Protein AF-A0A8K0PA08-F1 (afdb_monomer)

Radius of gyration: 15.7 Å; Cα contacts (8 Å, |Δi|>4): 151; chains: 1; bounding box: 36×31×46 Å

pLDDT: mean 89.48, std 8.29, range [59.56, 97.88]

Sequence (141 aa):
MMGLIYRGAEMFGLPMDQIRRYHVCELYSCGYDREAEELMSAVVDKENLSSQLLVIVFQRLKYYLDQSGQGDHRSEVMATFSPAALARFSSQSTYLVSKDMTMKCTEQLLGIILAHLDEESKLYSEALGILDAVRVLASHE

Nearest PDB structures (foldseek):
  5jhh-assembly1_A  TM=3.740E-01  e=2.413E+00  Homo sapiens
  3kz1-assembly2_B  TM=3.369E-01  e=3.253E+00  Homo sapiens
  8vc1-assembly1_A  TM=2.721E-01  e=4.384E+00  Bombyx mori

Foldseek 3Di:
DVVVVLVVCVVVVHDNLVVLLVVLLLCLLAQVNVVSVVSVVVHDCLLVSLVSLVLSLLLLVLLCCPPVPVVVCNVVLCVLADPVLNVSSVVHDNDGPDSPHALVSSLVSLVVSLVSDDCPDPSNVNSVRNNVSSVVRNVVD

Solvent-accessible surface area (backbone atoms only — not comparable to full-atom values): 7835 Å² total; per-residue (Å²): 115,68,77,53,55,55,50,50,35,56,76,70,68,47,67,61,53,61,54,45,42,52,51,35,48,50,26,47,37,51,59,40,49,70,66,18,57,69,51,48,79,76,39,76,64,48,60,65,39,34,56,55,46,49,52,50,45,43,20,53,52,46,36,45,46,74,68,67,76,45,55,84,53,40,67,62,38,60,69,57,40,40,75,66,46,47,54,51,49,71,70,49,60,70,84,53,80,40,84,88,66,55,46,55,60,46,41,52,52,50,52,53,38,51,75,60,41,56,80,88,36,71,65,30,54,47,56,56,36,44,44,68,36,37,49,56,54,33,74,76,108

Structure (mmCIF, N/CA/C/O backbone):
data_AF-A0A8K0PA08-F1
#
_entry.id   AF-A0A8K0PA08-F1
#
loop_
_atom_site.group_PDB
_atom_site.id
_atom_site.type_symbol
_atom_site.label_atom_id
_atom_site.label_alt_id
_atom_site.label_comp_id
_atom_site.label_asym_id
_atom_site.label_entity_id
_atom_site.label_seq_id
_atom_site.pdbx_PDB_ins_code
_atom_site.Cartn_x
_atom_site.Cartn_y
_atom_site.Cartn_z
_atom_site.occupancy
_atom_site.B_iso_or_equiv
_atom_site.auth_seq_id
_atom_site.auth_comp_id
_atom_site.auth_asym_id
_atom_site.auth_atom_id
_atom_site.pdbx_PDB_model_num
ATOM 1 N N . MET A 1 1 ? -1.423 8.714 -25.087 1.00 59.56 1 MET A N 1
ATOM 2 C CA . MET A 1 1 ? -0.292 9.349 -24.372 1.00 59.56 1 MET A CA 1
ATOM 3 C C . MET A 1 1 ? 0.629 8.310 -23.717 1.00 59.56 1 MET A C 1
ATOM 5 O O . MET A 1 1 ? 1.818 8.342 -23.994 1.00 59.56 1 MET A O 1
ATOM 9 N N . MET A 1 2 ? 0.112 7.321 -22.973 1.00 66.75 2 MET A N 1
ATOM 10 C CA . MET A 1 2 ? 0.938 6.300 -22.286 1.00 66.75 2 MET A CA 1
ATOM 11 C C . MET A 1 2 ? 1.826 5.433 -23.192 1.00 66.75 2 MET A C 1
ATOM 13 O O . MET A 1 2 ? 2.979 5.169 -22.861 1.00 66.75 2 MET A O 1
ATOM 17 N N . GLY A 1 3 ? 1.359 5.080 -24.393 1.00 75.69 3 GLY A N 1
ATOM 18 C CA . GLY A 1 3 ? 2.182 4.350 -25.367 1.00 75.69 3 GLY A CA 1
ATOM 19 C C . GLY A 1 3 ? 3.411 5.113 -25.887 1.00 75.69 3 GLY A C 1
ATOM 20 O O . GLY A 1 3 ? 4.251 4.501 -26.540 1.00 75.69 3 GLY A O 1
ATOM 21 N N . LEU A 1 4 ? 3.521 6.426 -25.634 1.00 81.31 4 LEU A N 1
ATOM 22 C CA . LEU A 1 4 ? 4.714 7.222 -25.952 1.00 81.31 4 LEU A CA 1
ATOM 23 C C . LEU A 1 4 ? 5.715 7.235 -24.793 1.00 81.31 4 LEU A C 1
ATOM 25 O O . LEU A 1 4 ? 6.910 7.178 -25.047 1.00 81.31 4 LEU A O 1
ATOM 29 N N . ILE A 1 5 ? 5.241 7.244 -23.541 1.00 83.19 5 ILE A N 1
ATOM 30 C CA . ILE A 1 5 ? 6.105 7.180 -22.350 1.00 83.19 5 ILE A CA 1
ATOM 31 C C . ILE A 1 5 ? 6.828 5.835 -22.305 1.00 83.19 5 ILE A C 1
ATOM 33 O O . ILE A 1 5 ? 8.045 5.805 -22.160 1.00 83.19 5 ILE A O 1
ATOM 37 N N . TYR A 1 6 ? 6.107 4.730 -22.514 1.00 86.19 6 TYR A N 1
ATOM 38 C CA . TYR A 1 6 ? 6.730 3.405 -22.531 1.00 86.19 6 TYR A CA 1
ATOM 39 C C . TYR A 1 6 ? 7.694 3.213 -23.700 1.00 86.19 6 TYR A C 1
ATOM 41 O O . TYR A 1 6 ? 8.775 2.673 -23.500 1.00 86.19 6 TYR A O 1
ATOM 49 N N . ARG A 1 7 ? 7.350 3.711 -24.894 1.00 85.75 7 ARG A N 1
ATOM 50 C CA . ARG A 1 7 ? 8.270 3.679 -26.039 1.00 85.75 7 ARG A CA 1
ATOM 51 C C . ARG A 1 7 ? 9.509 4.536 -25.808 1.00 85.75 7 ARG A C 1
ATOM 53 O O . ARG A 1 7 ? 10.606 4.092 -26.108 1.00 85.75 7 ARG A O 1
ATOM 60 N N . GLY A 1 8 ? 9.351 5.737 -25.254 1.00 86.88 8 GLY A N 1
ATOM 61 C CA . GLY A 1 8 ? 10.483 6.590 -24.897 1.00 86.88 8 GLY A CA 1
ATOM 62 C C . GLY A 1 8 ? 11.386 5.919 -23.864 1.00 86.88 8 GLY A C 1
ATOM 63 O O . GLY A 1 8 ? 12.591 5.841 -24.061 1.00 86.88 8 GLY A O 1
ATOM 64 N N . ALA A 1 9 ? 10.806 5.367 -22.801 1.00 88.75 9 ALA A N 1
ATOM 65 C CA . ALA A 1 9 ? 11.546 4.642 -21.778 1.00 88.75 9 ALA A CA 1
ATOM 66 C C . ALA A 1 9 ? 12.348 3.463 -22.339 1.00 88.75 9 ALA A C 1
ATOM 68 O O . ALA A 1 9 ? 13.522 3.312 -22.010 1.00 88.75 9 ALA A O 1
ATOM 69 N N . GLU A 1 10 ? 11.737 2.678 -23.223 1.00 89.12 10 GLU A N 1
ATOM 70 C CA . GLU A 1 10 ? 12.402 1.579 -23.916 1.00 89.12 10 GLU A CA 1
ATOM 71 C C . GLU A 1 10 ? 13.542 2.083 -24.813 1.00 89.12 10 GLU A C 1
ATOM 73 O O . GLU A 1 10 ? 14.653 1.563 -24.740 1.00 89.12 10 GLU A O 1
ATOM 78 N N . MET A 1 11 ? 13.314 3.153 -25.585 1.00 91.81 11 MET A N 1
ATOM 79 C CA . MET A 1 11 ? 14.345 3.778 -26.425 1.00 91.81 11 MET A CA 1
ATOM 80 C C . MET A 1 11 ? 15.557 4.264 -25.622 1.00 91.81 11 MET A C 1
ATOM 82 O O . MET A 1 11 ? 16.683 4.182 -26.108 1.00 91.81 11 MET A O 1
ATOM 86 N N . PHE A 1 12 ? 15.338 4.768 -24.407 1.00 90.44 12 PHE A N 1
ATOM 87 C CA . PHE A 1 12 ? 16.404 5.227 -23.513 1.00 90.44 12 PHE A CA 1
ATOM 88 C C . PHE A 1 12 ? 16.956 4.121 -22.598 1.00 90.44 12 PHE A C 1
ATOM 90 O O . PHE A 1 12 ? 17.796 4.409 -21.747 1.00 90.44 12 PHE A O 1
ATOM 97 N N . GLY A 1 13 ? 16.513 2.868 -22.755 1.00 90.19 13 GLY A N 1
ATOM 98 C CA . GLY A 1 13 ? 16.991 1.738 -21.954 1.00 90.19 13 GLY A CA 1
ATOM 99 C C . GLY A 1 13 ? 16.640 1.840 -20.467 1.00 90.19 13 GLY A C 1
ATOM 100 O O . GLY A 1 13 ? 17.377 1.333 -19.622 1.00 90.19 13 GLY A O 1
ATOM 101 N N . LEU A 1 14 ? 15.544 2.521 -20.128 1.00 92.62 14 LEU A N 1
ATOM 102 C CA . LEU A 1 14 ? 15.101 2.668 -18.745 1.00 92.62 14 LEU A CA 1
ATOM 103 C C . LEU A 1 14 ? 14.512 1.351 -18.205 1.00 92.62 14 LEU A C 1
ATOM 105 O O . LEU A 1 14 ? 13.939 0.563 -18.963 1.00 92.62 14 LEU A O 1
ATOM 109 N N . PRO A 1 15 ? 14.596 1.106 -16.884 1.00 93.25 15 PRO A N 1
ATOM 110 C CA . PRO A 1 15 ? 14.054 -0.100 -16.264 1.00 93.25 15 PRO A CA 1
ATOM 111 C C . PRO A 1 15 ? 12.520 -0.124 -16.347 1.00 93.25 15 PRO A C 1
ATOM 113 O O . PRO A 1 15 ? 11.814 0.450 -15.517 1.00 93.25 15 PRO A O 1
ATOM 116 N N . MET A 1 16 ? 11.993 -0.821 -17.355 1.00 93.81 16 MET A N 1
ATOM 117 C CA . MET A 1 16 ? 10.561 -0.826 -17.675 1.00 93.81 16 MET A CA 1
ATOM 118 C C . MET A 1 16 ? 9.677 -1.289 -16.520 1.00 93.81 16 MET A C 1
ATOM 120 O O . MET A 1 16 ? 8.594 -0.739 -16.327 1.00 93.81 16 MET A O 1
ATOM 124 N N . ASP A 1 17 ? 10.131 -2.267 -15.736 1.00 95.25 17 ASP A N 1
ATOM 125 C CA . ASP A 1 17 ? 9.355 -2.752 -14.597 1.00 95.25 17 ASP A CA 1
ATOM 126 C C . ASP A 1 17 ? 9.172 -1.668 -13.528 1.00 95.25 17 ASP A C 1
ATOM 128 O O . ASP A 1 17 ? 8.060 -1.434 -13.063 1.00 95.25 17 ASP A O 1
ATOM 132 N N . GLN A 1 18 ? 10.233 -0.915 -13.228 1.00 94.88 18 GLN A N 1
ATOM 133 C CA . GLN A 1 18 ? 10.175 0.210 -12.295 1.00 94.88 18 GLN A CA 1
ATOM 134 C C . GLN A 1 18 ? 9.187 1.284 -12.769 1.00 94.88 18 GLN A C 1
ATOM 136 O O . GLN A 1 18 ? 8.402 1.794 -11.974 1.00 94.88 18 GLN A O 1
ATOM 141 N N . ILE A 1 19 ? 9.173 1.590 -14.069 1.00 94.69 19 ILE A N 1
ATOM 142 C CA . ILE A 1 19 ? 8.242 2.574 -14.642 1.00 94.69 19 ILE A CA 1
ATOM 143 C C . ILE A 1 19 ? 6.797 2.090 -14.527 1.00 94.69 19 ILE A C 1
ATOM 145 O O . ILE A 1 19 ? 5.908 2.878 -14.212 1.00 94.69 19 ILE A O 1
ATOM 149 N N . ARG A 1 20 ? 6.542 0.796 -14.755 1.00 95.75 20 ARG A N 1
ATOM 150 C CA . ARG A 1 20 ? 5.205 0.221 -14.562 1.00 95.75 20 ARG A CA 1
ATOM 151 C C . ARG A 1 20 ? 4.770 0.305 -13.104 1.00 95.75 20 ARG A C 1
ATOM 153 O O . ARG A 1 20 ? 3.643 0.721 -12.862 1.00 95.75 20 ARG A O 1
ATOM 160 N N . ARG A 1 21 ? 5.658 0.006 -12.149 1.00 97.12 21 ARG A N 1
ATOM 161 C CA . ARG A 1 21 ? 5.356 0.162 -10.716 1.00 97.12 21 ARG A CA 1
ATOM 162 C C . ARG A 1 21 ? 4.991 1.598 -10.358 1.00 97.12 21 ARG A C 1
ATOM 164 O O . ARG A 1 21 ? 3.965 1.811 -9.721 1.00 97.12 21 ARG A O 1
ATOM 171 N N . T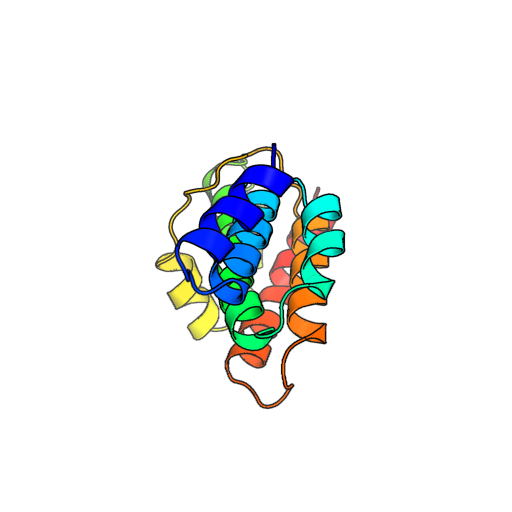YR A 1 22 ? 5.764 2.576 -10.832 1.00 95.31 22 TYR A N 1
ATOM 172 C CA . TYR A 1 22 ? 5.451 3.989 -10.608 1.00 95.31 22 TYR A CA 1
ATOM 173 C C . TYR A 1 22 ? 4.126 4.406 -11.232 1.00 95.31 22 TYR A C 1
ATOM 175 O O . TYR A 1 22 ? 3.365 5.120 -10.593 1.00 95.31 22 TYR A O 1
ATOM 183 N N . HIS A 1 23 ? 3.809 3.921 -12.431 1.00 95.44 23 HIS A N 1
ATOM 184 C CA . HIS A 1 23 ? 2.522 4.212 -13.054 1.00 95.44 23 HIS A CA 1
ATOM 185 C C . HIS A 1 23 ? 1.351 3.643 -12.239 1.00 95.44 23 HIS A C 1
ATOM 187 O O . HIS A 1 23 ? 0.394 4.362 -11.972 1.00 95.44 23 HIS A O 1
ATOM 193 N N . VAL A 1 24 ? 1.444 2.387 -11.789 1.00 97.38 24 VAL A N 1
ATOM 194 C CA . VAL A 1 24 ? 0.416 1.773 -10.932 1.00 97.38 24 VAL A CA 1
ATOM 195 C C . VAL A 1 24 ? 0.253 2.565 -9.628 1.00 97.38 24 VAL A C 1
ATOM 197 O O . VAL A 1 24 ? -0.866 2.904 -9.254 1.00 97.38 24 VAL A O 1
ATOM 200 N N . CYS A 1 25 ? 1.358 2.917 -8.963 1.00 96.69 25 CYS A N 1
ATOM 201 C CA . CYS A 1 25 ? 1.326 3.715 -7.736 1.00 96.69 25 CYS A CA 1
ATOM 202 C C . CYS A 1 25 ? 0.685 5.090 -7.951 1.00 96.69 25 CYS A C 1
ATOM 204 O O . CYS A 1 25 ? -0.106 5.536 -7.125 1.00 96.69 25 CYS A O 1
ATOM 206 N N . GLU A 1 26 ? 0.988 5.754 -9.065 1.00 95.44 26 GLU A N 1
ATOM 207 C CA . GLU A 1 26 ? 0.424 7.068 -9.367 1.00 95.44 26 GLU A CA 1
ATOM 208 C C . GLU A 1 26 ? -1.088 6.998 -9.597 1.00 95.44 26 GLU A C 1
ATOM 210 O O . GLU A 1 26 ? -1.826 7.848 -9.099 1.00 95.44 26 GLU A O 1
ATOM 215 N N . LEU A 1 27 ? -1.568 5.955 -10.283 1.00 95.94 27 LEU A N 1
ATOM 216 C CA . LEU A 1 27 ? -3.000 5.735 -10.484 1.00 95.94 27 LEU A CA 1
ATOM 217 C C . LEU A 1 27 ? -3.726 5.526 -9.154 1.00 95.94 27 LEU A C 1
ATOM 219 O O . LEU A 1 27 ? -4.720 6.208 -8.907 1.00 95.94 27 LEU A O 1
ATOM 223 N N . TYR A 1 28 ? -3.186 4.694 -8.257 1.00 96.44 28 TYR A N 1
ATOM 224 C CA . TYR A 1 28 ? -3.730 4.573 -6.903 1.00 96.44 28 TYR A CA 1
ATOM 225 C C . TYR A 1 28 ? -3.653 5.903 -6.135 1.00 96.44 28 TYR A C 1
ATOM 227 O O . TYR A 1 28 ? -4.628 6.315 -5.518 1.00 96.44 28 TYR A O 1
ATOM 235 N N . SER A 1 29 ? -2.553 6.653 -6.191 1.00 94.88 29 SER A N 1
ATOM 236 C CA . SER A 1 29 ? -2.472 7.965 -5.520 1.00 94.88 29 SER A CA 1
ATOM 237 C C . SER A 1 29 ? -3.521 8.972 -6.033 1.00 94.88 29 SER A C 1
ATOM 239 O O . SER A 1 29 ? -3.982 9.843 -5.289 1.00 94.88 29 SER A O 1
ATOM 241 N N . CYS A 1 30 ? -3.939 8.832 -7.294 1.00 93.81 30 CYS A N 1
ATOM 242 C CA . CYS A 1 30 ? -4.989 9.627 -7.931 1.00 93.81 30 CYS A CA 1
ATOM 243 C C . CYS A 1 30 ? -6.419 9.077 -7.733 1.00 93.81 30 CYS A C 1
ATOM 245 O O . CYS A 1 30 ? -7.371 9.756 -8.112 1.00 93.81 30 CYS A O 1
ATOM 247 N N . GLY A 1 31 ? -6.591 7.880 -7.164 1.00 93.69 31 GLY A N 1
ATOM 248 C CA . GLY A 1 31 ? -7.896 7.220 -7.009 1.00 93.69 31 GLY A CA 1
ATOM 249 C C . GLY A 1 31 ? -8.415 6.484 -8.254 1.00 93.69 31 GLY A C 1
ATOM 250 O O . GLY A 1 31 ? -9.588 6.117 -8.294 1.00 93.69 31 GLY A O 1
ATOM 251 N N . TYR A 1 32 ? -7.569 6.256 -9.264 1.00 95.50 32 TYR A N 1
ATOM 252 C CA . TYR A 1 32 ? -7.874 5.442 -10.451 1.00 95.50 32 TYR A CA 1
ATOM 253 C C . TYR A 1 32 ? -7.563 3.959 -10.191 1.00 95.50 32 TYR A C 1
ATOM 255 O O . TYR A 1 32 ? -6.750 3.338 -10.879 1.00 95.50 32 TYR A O 1
ATOM 263 N N . ASP A 1 33 ? -8.153 3.407 -9.130 1.00 95.56 33 ASP A N 1
ATOM 264 C CA . ASP A 1 33 ? -7.804 2.085 -8.592 1.00 95.56 33 ASP A CA 1
ATOM 265 C C . ASP A 1 33 ? -8.054 0.972 -9.617 1.00 95.56 33 ASP A C 1
ATOM 267 O O . ASP A 1 33 ? -7.210 0.101 -9.806 1.00 95.56 33 ASP A O 1
ATOM 271 N N . ARG A 1 34 ? -9.164 1.049 -10.356 1.00 94.00 34 ARG A N 1
ATOM 272 C CA . ARG A 1 34 ? -9.511 0.057 -11.379 1.00 94.00 34 ARG A CA 1
ATOM 273 C C . ARG A 1 34 ? -8.485 0.022 -12.513 1.00 94.00 34 ARG A C 1
ATOM 275 O O . ARG A 1 34 ? -8.053 -1.049 -12.931 1.00 94.00 34 ARG A O 1
ATOM 282 N N . GLU A 1 35 ? -8.086 1.183 -13.018 1.00 94.62 35 GLU A N 1
ATOM 283 C CA . GLU A 1 35 ? -7.067 1.297 -14.059 1.00 94.62 35 GLU A CA 1
ATOM 284 C C . GLU A 1 35 ? -5.700 0.818 -13.553 1.00 94.62 35 GLU A C 1
ATOM 286 O O . GLU A 1 35 ? -4.933 0.206 -14.302 1.00 94.62 35 GLU A O 1
ATOM 291 N N . ALA A 1 36 ? -5.396 1.074 -12.276 1.00 96.12 36 ALA A N 1
ATOM 292 C CA . ALA A 1 36 ? -4.184 0.585 -11.638 1.00 96.12 36 ALA A CA 1
ATOM 293 C C . ALA A 1 36 ? -4.162 -0.951 -11.601 1.00 96.12 36 ALA A C 1
ATOM 295 O O . ALA A 1 36 ? -3.168 -1.548 -12.021 1.00 96.12 36 ALA A O 1
ATOM 296 N N . GLU A 1 37 ? -5.263 -1.583 -11.178 1.00 94.25 37 GLU A N 1
ATOM 297 C CA . GLU A 1 37 ? -5.433 -3.042 -11.126 1.00 94.25 37 GLU A CA 1
ATOM 298 C C . GLU A 1 37 ? -5.226 -3.707 -12.489 1.00 94.25 37 GLU A C 1
ATOM 300 O O . GLU A 1 37 ? -4.482 -4.685 -12.598 1.00 94.25 37 GLU A O 1
ATOM 305 N N . GLU A 1 38 ? -5.816 -3.148 -13.549 1.00 93.31 38 GLU A N 1
ATOM 306 C CA . GLU A 1 38 ? -5.651 -3.656 -14.916 1.00 93.31 38 GLU A CA 1
ATOM 307 C C . GLU A 1 38 ? -4.165 -3.681 -15.332 1.00 93.31 38 GLU A C 1
ATOM 309 O O . GLU A 1 38 ? -3.688 -4.640 -15.955 1.00 93.31 38 GLU A O 1
ATOM 314 N N . LEU A 1 39 ? -3.398 -2.666 -14.920 1.00 92.50 39 LEU A N 1
ATOM 315 C CA . LEU A 1 39 ? -1.970 -2.539 -15.219 1.00 92.50 39 LEU A CA 1
ATOM 316 C C . LEU A 1 39 ? -1.063 -3.370 -14.312 1.00 92.50 39 LEU A C 1
ATOM 318 O O . LEU A 1 39 ? 0.081 -3.643 -14.694 1.00 92.50 39 LEU A O 1
ATOM 322 N N . MET A 1 40 ? -1.542 -3.812 -13.146 1.00 93.44 40 MET A N 1
ATOM 323 C CA . MET A 1 40 ? -0.728 -4.600 -12.221 1.00 93.44 40 MET A CA 1
ATOM 324 C C . MET A 1 40 ? -0.190 -5.860 -12.886 1.00 93.44 40 MET A C 1
ATOM 326 O O . MET A 1 40 ? 0.951 -6.236 -12.625 1.00 93.44 40 MET A O 1
ATOM 330 N N . SER A 1 41 ? -0.967 -6.509 -13.757 1.00 91.62 41 SER A N 1
ATOM 331 C CA . SER A 1 41 ? -0.565 -7.737 -14.460 1.00 91.62 41 SER A CA 1
ATOM 332 C C . SER A 1 41 ? 0.723 -7.584 -15.288 1.00 91.62 41 SER A C 1
ATOM 334 O O . SER A 1 41 ? 1.449 -8.559 -15.462 1.00 91.62 41 SER A O 1
ATOM 336 N N . ALA A 1 42 ? 1.058 -6.365 -15.727 1.00 93.06 42 ALA A N 1
ATOM 337 C CA . ALA A 1 42 ? 2.275 -6.067 -16.483 1.00 93.06 42 ALA A CA 1
ATOM 338 C C . ALA A 1 42 ? 3.524 -5.831 -15.605 1.00 93.06 42 ALA A C 1
ATOM 340 O O . ALA A 1 42 ? 4.626 -5.673 -16.144 1.00 93.06 42 ALA A O 1
ATOM 341 N N . VAL A 1 43 ? 3.364 -5.769 -14.279 1.00 96.69 43 VAL A N 1
ATOM 342 C CA . VAL A 1 43 ? 4.463 -5.643 -13.311 1.00 96.69 43 VAL A CA 1
ATOM 343 C C . VAL A 1 43 ? 4.992 -7.024 -12.938 1.00 96.69 43 VAL A C 1
ATOM 345 O O . VAL A 1 43 ? 4.227 -7.899 -12.535 1.00 96.69 43 VAL A O 1
ATOM 348 N N . VAL A 1 44 ? 6.310 -7.184 -13.024 1.00 96.38 44 VAL A N 1
ATOM 349 C CA . VAL A 1 44 ? 7.057 -8.392 -12.666 1.00 96.38 44 VAL A CA 1
ATOM 350 C C . VAL A 1 44 ? 7.372 -8.411 -11.171 1.00 96.38 44 VAL A C 1
ATOM 352 O O . VAL A 1 44 ? 7.073 -9.396 -10.502 1.00 96.38 44 VAL A O 1
ATOM 355 N N . ASP A 1 45 ? 7.934 -7.330 -10.624 1.00 96.44 45 ASP A N 1
ATOM 356 C CA . ASP A 1 45 ? 8.324 -7.258 -9.210 1.00 96.44 45 ASP A CA 1
ATOM 357 C C . ASP A 1 45 ? 7.125 -6.902 -8.311 1.00 96.44 45 ASP A C 1
ATOM 359 O O . ASP A 1 45 ? 6.881 -5.741 -7.955 1.00 96.44 45 ASP A O 1
ATOM 363 N N . LYS A 1 46 ? 6.331 -7.928 -7.985 1.00 95.25 46 LYS A N 1
ATOM 364 C CA . LYS A 1 46 ? 5.115 -7.812 -7.165 1.00 95.25 46 LYS A CA 1
ATOM 365 C C . LYS A 1 46 ? 5.398 -7.455 -5.716 1.00 95.25 46 LYS A C 1
ATOM 367 O O . LYS A 1 46 ? 4.597 -6.749 -5.108 1.00 95.25 46 LYS A O 1
ATOM 372 N N . GLU A 1 47 ? 6.520 -7.908 -5.173 1.00 94.75 47 GLU A N 1
ATOM 373 C CA . GLU A 1 47 ? 6.898 -7.628 -3.791 1.00 94.75 47 GLU A CA 1
ATOM 374 C C . GLU A 1 47 ? 7.242 -6.144 -3.623 1.00 94.75 47 GLU A C 1
ATOM 376 O O . GLU A 1 47 ? 6.699 -5.463 -2.748 1.00 94.75 47 GLU A O 1
ATOM 381 N N . ASN A 1 48 ? 8.063 -5.591 -4.525 1.00 96.44 48 ASN A N 1
ATOM 382 C CA . ASN A 1 48 ? 8.392 -4.169 -4.498 1.00 96.44 48 ASN A CA 1
ATOM 383 C C . ASN A 1 48 ? 7.160 -3.299 -4.765 1.00 96.44 48 ASN A C 1
ATOM 385 O O . ASN A 1 48 ? 6.978 -2.283 -4.094 1.00 96.44 48 ASN A O 1
ATOM 389 N N . LEU A 1 49 ? 6.291 -3.712 -5.697 1.00 97.88 49 LEU A N 1
ATOM 390 C CA . LEU A 1 49 ? 5.023 -3.024 -5.936 1.00 97.88 49 LEU A CA 1
ATOM 391 C C . LEU A 1 49 ? 4.161 -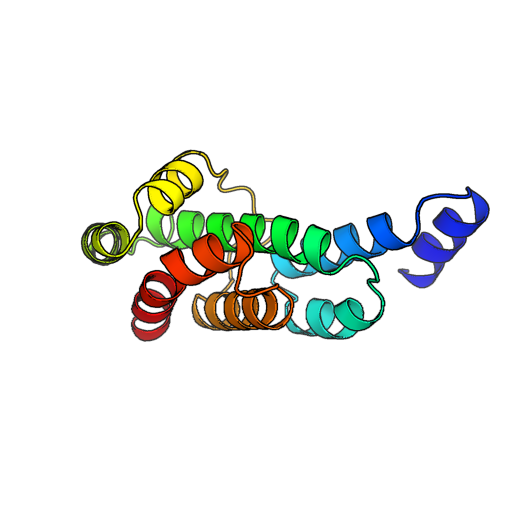3.011 -4.672 1.00 97.88 49 LEU A C 1
ATOM 393 O O . LEU A 1 49 ? 3.715 -1.949 -4.257 1.00 97.88 49 LEU A O 1
ATOM 397 N N . SER A 1 50 ? 3.979 -4.159 -4.025 1.00 97.69 50 SER A N 1
ATOM 398 C CA . SER A 1 50 ? 3.181 -4.289 -2.802 1.00 97.69 50 SER A CA 1
ATOM 399 C C . SER A 1 50 ? 3.702 -3.393 -1.677 1.00 97.69 50 SER A C 1
ATOM 401 O O . SER A 1 50 ? 2.919 -2.739 -0.992 1.00 97.69 50 SER A O 1
ATOM 403 N N . SER A 1 51 ? 5.027 -3.278 -1.536 1.00 96.12 51 SER A N 1
ATOM 404 C CA . SER A 1 51 ? 5.652 -2.368 -0.568 1.00 96.12 51 SER A CA 1
ATOM 405 C C . SER A 1 51 ? 5.315 -0.901 -0.849 1.00 96.12 51 SER A C 1
ATOM 407 O O . SER A 1 51 ? 4.963 -0.156 0.068 1.00 96.12 51 SER A O 1
ATOM 409 N N . GLN A 1 52 ? 5.371 -0.489 -2.120 1.00 97.06 52 GLN A N 1
ATOM 410 C CA . GLN A 1 52 ? 5.019 0.868 -2.550 1.00 97.06 52 GLN A CA 1
ATOM 411 C C . GLN A 1 52 ? 3.519 1.150 -2.387 1.00 97.06 52 GLN A C 1
ATOM 413 O O . GLN A 1 52 ? 3.143 2.207 -1.886 1.00 97.06 52 GLN A O 1
ATOM 418 N N . LEU A 1 53 ? 2.656 0.196 -2.737 1.00 97.56 53 LEU A N 1
ATOM 419 C CA . LEU A 1 53 ? 1.210 0.326 -2.560 1.00 97.56 53 LEU A CA 1
ATOM 420 C C . LEU A 1 53 ? 0.820 0.397 -1.083 1.00 97.56 53 LEU A C 1
ATOM 422 O O . LEU A 1 53 ? -0.074 1.161 -0.725 1.00 97.56 53 LEU A O 1
ATOM 426 N N . LEU A 1 54 ? 1.527 -0.315 -0.201 1.00 96.38 54 LEU A N 1
ATOM 427 C CA . LEU A 1 54 ? 1.279 -0.227 1.235 1.00 96.38 54 LEU A CA 1
ATOM 428 C C . LEU A 1 54 ? 1.568 1.182 1.775 1.00 96.38 54 LEU A C 1
ATOM 430 O O . LEU A 1 54 ? 0.851 1.662 2.650 1.00 96.38 54 LEU A O 1
ATOM 434 N N . VAL A 1 55 ? 2.561 1.890 1.223 1.00 95.62 55 VAL A N 1
ATOM 435 C CA . VAL A 1 55 ? 2.782 3.315 1.536 1.00 95.62 55 VAL A CA 1
ATOM 436 C C . VAL A 1 55 ? 1.536 4.137 1.190 1.00 95.62 55 VAL A C 1
ATOM 438 O O . VAL A 1 55 ? 1.091 4.923 2.024 1.00 95.62 55 VAL A O 1
ATOM 441 N N . ILE A 1 56 ? 0.929 3.914 0.020 1.00 96.19 56 ILE A N 1
ATOM 442 C CA . ILE A 1 56 ? -0.300 4.607 -0.402 1.00 96.19 56 ILE A CA 1
ATOM 443 C C . ILE A 1 56 ? -1.471 4.272 0.528 1.00 96.19 56 ILE A C 1
ATOM 445 O O . ILE A 1 56 ? -2.208 5.175 0.919 1.00 96.19 56 ILE A O 1
ATOM 449 N N . VAL A 1 57 ? -1.619 3.012 0.951 1.00 96.12 57 VAL A N 1
ATOM 450 C CA . VAL A 1 57 ? -2.634 2.617 1.946 1.00 96.12 57 VAL A CA 1
ATOM 451 C C . VAL A 1 57 ? -2.471 3.421 3.236 1.00 96.12 57 VAL A C 1
ATOM 453 O O . VAL A 1 57 ? -3.436 4.022 3.707 1.00 96.12 57 VAL A O 1
ATOM 456 N N . PHE A 1 58 ? -1.254 3.507 3.783 1.00 94.25 58 PHE A N 1
ATOM 457 C CA . PHE A 1 58 ? -1.003 4.310 4.982 1.00 94.25 58 PHE A CA 1
ATOM 458 C C . PHE A 1 58 ? -1.268 5.805 4.750 1.00 94.25 58 PHE A C 1
ATOM 460 O O . PHE A 1 58 ? -1.774 6.473 5.650 1.00 94.25 58 PHE A O 1
ATOM 467 N N . GLN A 1 59 ? -0.967 6.342 3.563 1.00 93.19 59 GLN A N 1
ATOM 468 C CA . GLN A 1 59 ? -1.269 7.736 3.216 1.00 93.19 59 GLN A CA 1
ATOM 469 C C . GLN A 1 59 ? -2.776 7.996 3.178 1.00 93.19 59 GLN A C 1
ATOM 471 O O . GLN A 1 59 ? -3.230 8.968 3.781 1.00 93.19 59 GLN A O 1
ATOM 476 N N . ARG A 1 60 ? -3.551 7.124 2.516 1.00 93.31 60 ARG A N 1
ATOM 477 C CA . ARG A 1 60 ? -5.023 7.191 2.458 1.00 93.31 60 ARG A CA 1
ATOM 478 C C . ARG A 1 60 ? -5.628 7.115 3.850 1.00 93.31 60 ARG A C 1
ATOM 480 O O . ARG A 1 60 ? -6.410 7.984 4.223 1.00 93.31 60 ARG A O 1
ATOM 487 N N . LEU A 1 61 ? -5.180 6.148 4.648 1.00 91.44 61 LEU A N 1
ATOM 488 C CA . LEU A 1 61 ? -5.613 5.965 6.029 1.00 91.44 61 LEU A CA 1
ATOM 489 C C . LEU A 1 61 ? -5.313 7.198 6.889 1.00 91.44 61 LEU A C 1
ATOM 491 O O . LEU A 1 61 ? -6.169 7.672 7.634 1.00 91.44 61 LEU A O 1
ATOM 495 N N . LYS A 1 62 ? -4.105 7.758 6.763 1.00 89.94 62 LYS A N 1
ATOM 496 C CA . LYS A 1 62 ? -3.699 8.958 7.499 1.00 89.94 62 LYS A CA 1
ATOM 497 C C . LYS A 1 62 ? -4.499 10.178 7.072 1.00 89.94 62 LYS A C 1
ATOM 499 O O . LYS A 1 62 ? -4.958 10.923 7.930 1.00 89.94 62 LYS A O 1
ATOM 504 N N . TYR A 1 63 ? -4.691 10.371 5.771 1.00 89.12 63 TYR A N 1
ATOM 505 C CA . TYR A 1 63 ? -5.517 11.449 5.242 1.00 89.12 63 TYR A CA 1
ATOM 506 C C . TYR A 1 63 ? -6.959 11.353 5.755 1.00 89.12 63 TYR A C 1
ATOM 508 O O . TYR A 1 63 ? -7.486 12.342 6.264 1.00 89.12 63 TYR A O 1
ATOM 516 N N . TYR A 1 64 ? -7.560 10.162 5.697 1.00 88.25 64 TYR A N 1
ATOM 517 C CA . TYR A 1 64 ? -8.907 9.919 6.202 1.00 88.25 64 TYR A CA 1
ATOM 518 C C . TYR A 1 64 ? -8.999 10.265 7.695 1.00 88.25 64 TYR A C 1
ATOM 520 O O . TYR A 1 64 ? -9.822 11.086 8.087 1.00 88.25 64 TYR A O 1
ATOM 528 N N . LEU A 1 65 ? -8.100 9.747 8.532 1.00 86.56 65 LEU A N 1
ATOM 529 C CA . LEU A 1 65 ? -8.129 9.983 9.981 1.00 86.56 65 LEU A CA 1
ATOM 530 C C . LEU A 1 65 ? -7.761 11.415 10.409 1.00 86.56 65 LEU A C 1
ATOM 532 O O . LEU A 1 65 ? -8.257 11.883 11.432 1.00 86.56 65 LEU A O 1
ATOM 536 N N . ASP A 1 66 ? -6.862 12.092 9.687 1.00 83.19 66 ASP A N 1
ATOM 537 C CA . ASP A 1 66 ? -6.372 13.429 10.054 1.00 83.19 66 ASP A CA 1
ATOM 538 C C . ASP A 1 66 ? -7.234 14.560 9.453 1.00 83.19 66 ASP A C 1
ATOM 540 O O . ASP A 1 66 ? -7.352 15.615 10.074 1.00 83.19 66 ASP A O 1
ATOM 544 N N . GLN A 1 67 ? -7.802 14.389 8.248 1.00 73.44 67 GLN A N 1
ATOM 545 C CA . GLN A 1 67 ? -8.419 15.492 7.484 1.00 73.44 67 GLN A CA 1
ATOM 546 C C . GLN A 1 67 ? -9.909 15.325 7.166 1.00 73.44 67 GLN A C 1
ATOM 548 O O . GLN A 1 67 ? -10.557 16.334 6.899 1.00 73.44 67 GLN A O 1
ATOM 553 N N . SER A 1 68 ? -10.488 14.119 7.222 1.00 63.69 68 SER A N 1
ATOM 554 C CA . SER A 1 68 ? -11.912 13.927 6.874 1.00 63.69 68 SER A CA 1
ATOM 555 C C . SER A 1 68 ? -12.900 14.295 7.995 1.00 63.69 68 SER A C 1
ATOM 557 O O . SER A 1 68 ? -14.107 14.148 7.832 1.00 63.69 68 SER A O 1
ATOM 559 N N . GLY A 1 69 ? -12.414 14.779 9.146 1.00 60.69 69 GLY A N 1
ATOM 560 C CA . GLY A 1 69 ? -13.260 15.109 10.301 1.00 60.69 69 GLY A CA 1
ATOM 561 C C . GLY A 1 69 ? -13.737 13.891 11.104 1.00 60.69 69 GLY A C 1
ATOM 562 O O . GLY A 1 69 ? -14.442 14.061 12.091 1.00 60.69 69 GLY A O 1
ATOM 563 N N . GLN A 1 70 ? -13.299 12.679 10.743 1.00 60.00 70 GLN A N 1
ATOM 564 C CA . GLN A 1 70 ? -13.607 11.402 11.407 1.00 60.00 70 GLN A CA 1
ATOM 565 C C . GLN A 1 70 ? -12.781 11.171 12.689 1.00 60.00 70 GLN A C 1
ATOM 567 O O . GLN A 1 70 ? -12.312 10.065 12.9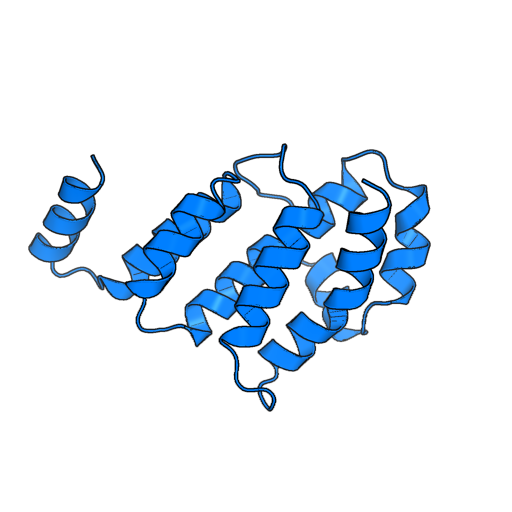65 1.00 60.00 70 GLN A O 1
ATOM 572 N N . GLY A 1 71 ? -12.570 12.229 13.479 1.00 62.09 71 GLY A N 1
ATOM 573 C CA . GLY A 1 71 ? -11.768 12.180 14.707 1.00 62.09 71 GLY A CA 1
ATOM 574 C C . GLY A 1 71 ? -12.299 11.184 15.742 1.00 62.09 71 GLY A C 1
ATOM 575 O O . GLY A 1 71 ? -11.506 10.607 16.486 1.00 62.09 71 GLY A O 1
ATOM 576 N N . ASP A 1 72 ? -13.608 10.924 15.730 1.00 67.44 72 ASP A N 1
ATOM 577 C CA . ASP A 1 72 ? -14.282 10.037 16.683 1.00 67.44 72 ASP A CA 1
ATOM 578 C C . ASP A 1 72 ? -13.830 8.573 16.552 1.00 67.44 72 ASP A C 1
ATOM 580 O O . ASP A 1 72 ? -13.645 7.893 17.560 1.00 67.44 72 ASP A O 1
ATOM 584 N N . HIS A 1 73 ? -13.521 8.110 15.336 1.00 75.56 73 HIS A N 1
ATOM 585 C CA . HIS A 1 73 ? -13.052 6.738 15.095 1.00 75.56 73 HIS A CA 1
ATOM 586 C C . HIS A 1 73 ? -11.534 6.589 15.242 1.00 75.56 73 HIS A C 1
ATOM 588 O O . HIS A 1 73 ? -11.005 5.478 15.230 1.00 75.56 73 HIS A O 1
ATOM 594 N N . ARG A 1 74 ? -10.791 7.690 15.413 1.00 81.81 74 ARG A N 1
ATOM 595 C CA . ARG A 1 74 ? -9.325 7.651 15.488 1.00 81.81 74 ARG A CA 1
ATOM 596 C C . ARG A 1 74 ? -8.835 6.799 16.653 1.00 81.81 74 ARG A C 1
ATOM 598 O O . ARG A 1 74 ? -7.932 5.987 16.475 1.00 81.81 74 ARG A O 1
ATOM 605 N N . SER A 1 75 ? -9.406 6.992 17.841 1.00 80.88 75 SER A N 1
ATOM 606 C CA . SER A 1 75 ? -8.975 6.257 19.034 1.00 80.88 75 SER A CA 1
ATOM 607 C C . SER A 1 75 ? -9.263 4.762 18.914 1.00 80.88 75 SER A C 1
ATOM 609 O O . SER A 1 75 ? -8.437 3.951 19.324 1.00 80.88 75 SER A O 1
AT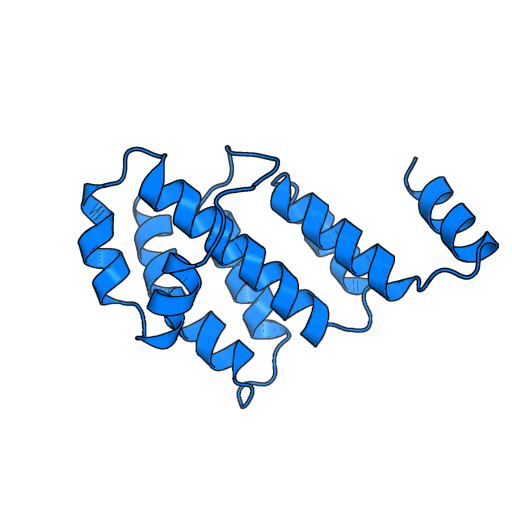OM 611 N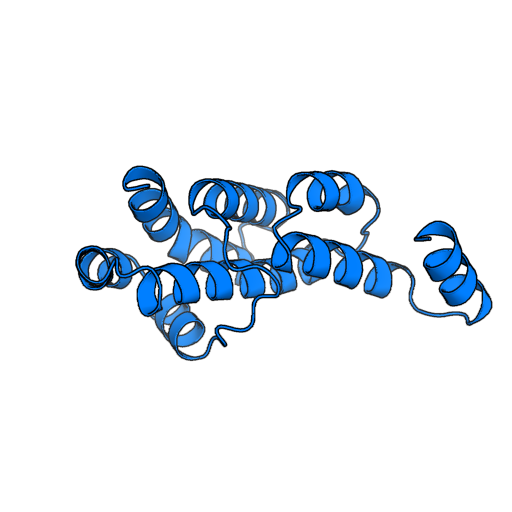 N . GLU A 1 76 ? -10.418 4.405 18.354 1.00 82.88 76 GLU A N 1
ATOM 612 C CA . GLU A 1 76 ? -10.815 3.016 18.120 1.00 82.88 76 GLU A CA 1
ATOM 613 C C . GLU A 1 76 ? -9.871 2.344 17.119 1.00 82.88 76 GLU A C 1
ATOM 615 O O . GLU A 1 76 ? -9.288 1.301 17.406 1.00 82.88 76 GLU A O 1
ATOM 620 N N . VAL A 1 77 ? -9.620 2.996 15.985 1.00 84.25 77 VAL A N 1
ATOM 621 C CA . VAL A 1 77 ? -8.743 2.484 14.927 1.00 84.25 77 VAL A CA 1
ATOM 622 C C . VAL A 1 77 ? -7.302 2.351 15.410 1.00 84.25 77 VAL A C 1
ATOM 624 O O . VAL A 1 77 ? -6.677 1.317 15.187 1.00 84.25 77 VAL A O 1
ATOM 627 N N . MET A 1 78 ? -6.768 3.344 16.129 1.00 83.75 78 MET A N 1
ATOM 628 C CA . MET A 1 78 ? -5.403 3.273 16.667 1.00 83.75 78 MET A CA 1
ATOM 629 C C . MET A 1 78 ? -5.229 2.135 17.683 1.00 83.75 78 MET A C 1
ATOM 631 O O . MET A 1 78 ? -4.125 1.608 17.795 1.00 83.75 78 MET A O 1
ATOM 635 N N . ALA A 1 79 ? -6.292 1.718 18.381 1.00 84.81 79 ALA A N 1
ATOM 636 C CA . ALA A 1 79 ? -6.247 0.577 19.297 1.00 84.81 79 ALA A CA 1
ATOM 637 C C . ALA A 1 79 ? -6.110 -0.779 18.576 1.00 84.81 79 ALA A C 1
ATOM 639 O O . ALA A 1 79 ? -5.673 -1.748 19.193 1.00 84.81 79 ALA A O 1
ATOM 640 N N . THR A 1 80 ? -6.448 -0.851 17.284 1.00 85.31 80 THR A N 1
ATOM 641 C CA . THR A 1 80 ? -6.316 -2.080 16.477 1.00 85.31 80 THR A CA 1
ATOM 642 C C . THR A 1 80 ? -4.920 -2.271 15.882 1.00 85.31 80 THR A C 1
ATOM 644 O O . THR A 1 80 ? -4.575 -3.366 15.445 1.00 85.31 80 THR A O 1
ATOM 647 N N . PHE A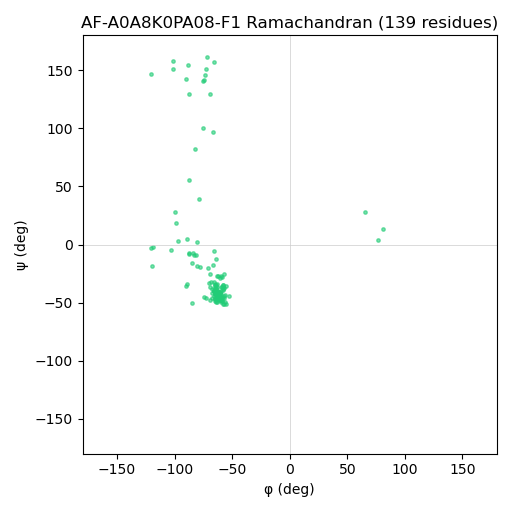 1 81 ? -4.096 -1.221 15.859 1.00 85.00 81 PHE A N 1
ATOM 648 C CA . PHE A 1 81 ? -2.782 -1.279 15.231 1.00 85.00 81 PHE A CA 1
ATOM 649 C C . PHE A 1 81 ? -1.780 -2.069 16.074 1.00 85.00 81 PHE A C 1
ATOM 651 O O . PHE A 1 81 ? -1.670 -1.899 17.289 1.00 85.00 81 PHE A O 1
ATOM 658 N N . SER A 1 82 ? -0.926 -2.837 15.397 1.00 83.06 82 SER A N 1
ATOM 659 C CA . SER A 1 82 ? 0.319 -3.299 16.012 1.00 83.06 82 SER A CA 1
ATOM 660 C C . SER A 1 82 ? 1.267 -2.115 16.295 1.00 83.06 82 SER A C 1
ATOM 662 O O . SER A 1 82 ? 1.206 -1.090 15.606 1.00 83.06 82 SER A O 1
ATOM 664 N N . PRO A 1 83 ? 2.215 -2.235 17.247 1.00 83.75 83 PRO A N 1
ATOM 665 C CA . PRO A 1 83 ? 3.203 -1.181 17.497 1.00 83.75 83 PRO A CA 1
ATOM 666 C C . PRO A 1 83 ? 4.003 -0.776 16.248 1.00 83.75 83 PRO A C 1
ATOM 668 O O . PRO A 1 83 ? 4.307 0.401 16.057 1.00 83.75 83 PRO A O 1
ATOM 671 N N . ALA A 1 84 ? 4.313 -1.741 15.374 1.00 83.75 84 ALA A N 1
ATOM 672 C CA . ALA A 1 84 ? 5.009 -1.488 14.115 1.00 83.75 84 ALA A CA 1
ATOM 673 C C . ALA A 1 84 ? 4.141 -0.683 13.133 1.00 83.75 84 ALA A C 1
ATOM 675 O O . ALA A 1 84 ? 4.602 0.321 12.586 1.00 83.75 84 ALA A O 1
ATOM 676 N N . ALA A 1 85 ? 2.870 -1.069 12.974 1.00 85.19 85 ALA A N 1
ATOM 677 C CA . ALA A 1 85 ? 1.917 -0.351 12.133 1.00 85.19 85 ALA A CA 1
ATOM 678 C C . ALA A 1 85 ? 1.706 1.092 12.617 1.00 85.19 85 ALA A C 1
ATOM 680 O O . ALA A 1 85 ? 1.705 2.027 11.816 1.00 85.19 85 ALA A O 1
ATOM 681 N N . LEU A 1 86 ? 1.612 1.293 13.935 1.00 87.06 86 LEU A N 1
ATOM 682 C CA . LEU A 1 86 ? 1.474 2.617 14.538 1.00 87.06 86 LEU A CA 1
ATOM 683 C C . LEU A 1 86 ? 2.696 3.508 14.309 1.00 87.06 86 LEU A C 1
ATOM 685 O O . LEU A 1 86 ? 2.539 4.686 13.971 1.00 87.06 86 LEU A O 1
ATOM 689 N N . ALA A 1 87 ? 3.905 2.960 14.451 1.00 87.00 87 ALA A N 1
ATOM 690 C CA . ALA A 1 87 ? 5.134 3.692 14.166 1.00 87.00 87 ALA A CA 1
ATOM 691 C C . ALA A 1 87 ? 5.187 4.135 12.695 1.00 87.00 87 ALA A C 1
ATOM 693 O O . ALA A 1 87 ? 5.437 5.311 12.415 1.00 87.00 87 ALA A O 1
ATOM 694 N N . ARG A 1 88 ? 4.875 3.230 11.756 1.00 87.69 88 ARG A N 1
ATOM 695 C CA . ARG A 1 88 ? 4.875 3.558 10.325 1.00 87.69 88 ARG A CA 1
ATOM 696 C C . ARG A 1 88 ? 3.807 4.582 9.971 1.00 87.69 88 ARG A C 1
ATOM 698 O O . ARG A 1 88 ? 4.138 5.592 9.353 1.00 87.69 88 ARG A O 1
ATOM 705 N N . PHE A 1 89 ? 2.572 4.383 10.425 1.00 87.88 89 PHE A N 1
ATOM 706 C CA . PHE A 1 89 ? 1.483 5.342 10.245 1.00 87.88 89 PHE A CA 1
ATOM 707 C C . PHE A 1 89 ? 1.864 6.747 10.726 1.00 87.88 89 PHE A C 1
ATOM 709 O O . PHE A 1 89 ? 1.626 7.735 10.033 1.00 87.88 89 PHE A O 1
ATOM 716 N N . SER A 1 90 ? 2.505 6.842 11.893 1.00 86.44 90 SER A N 1
ATOM 717 C CA . SER A 1 90 ? 2.933 8.122 12.467 1.00 86.44 90 SER A CA 1
ATOM 718 C C . SER A 1 90 ? 4.006 8.816 11.623 1.00 86.44 90 SER A C 1
ATOM 720 O O . SER A 1 90 ? 4.033 10.043 11.559 1.00 86.44 90 SER A O 1
ATOM 722 N N . SER A 1 91 ? 4.866 8.043 10.954 1.00 87.50 91 SER A N 1
ATOM 723 C CA . SER A 1 91 ? 5.915 8.551 10.059 1.00 87.50 91 SER A CA 1
ATOM 724 C C . SER A 1 91 ? 5.437 8.861 8.634 1.00 87.50 91 SER A C 1
ATOM 726 O O . SER A 1 91 ? 6.187 9.439 7.847 1.00 87.50 91 SER A O 1
ATOM 728 N N . GLN A 1 92 ? 4.207 8.476 8.284 1.00 86.69 92 GLN A N 1
ATOM 729 C CA . GLN A 1 92 ? 3.713 8.576 6.919 1.00 86.69 92 GLN A CA 1
ATOM 730 C C . GLN A 1 92 ? 3.366 10.026 6.547 1.00 86.69 92 GLN A C 1
ATOM 732 O O . GLN A 1 92 ? 2.798 10.776 7.342 1.00 86.69 92 GLN A O 1
ATOM 737 N N . SER A 1 93 ? 3.673 10.427 5.310 1.00 83.44 93 SER A N 1
ATOM 738 C CA . SER A 1 93 ? 3.192 11.702 4.765 1.00 83.44 93 SER A CA 1
ATOM 739 C C . SER A 1 93 ? 1.689 11.641 4.458 1.00 83.44 93 SER A C 1
ATOM 741 O O . SER A 1 93 ? 1.121 10.569 4.301 1.00 83.44 93 SER A O 1
ATOM 743 N N . THR A 1 94 ? 1.024 12.784 4.322 1.00 76.69 94 THR A N 1
ATOM 744 C CA . THR A 1 94 ? -0.353 12.864 3.788 1.00 76.69 94 THR A CA 1
ATOM 745 C C . THR A 1 94 ? -0.375 13.246 2.307 1.00 76.69 94 THR A C 1
ATOM 747 O O . THR A 1 94 ? -1.385 13.731 1.802 1.00 76.69 94 THR A O 1
ATOM 750 N N . TYR A 1 95 ? 0.752 13.081 1.607 1.00 80.06 95 TYR A N 1
ATOM 751 C CA . TYR A 1 95 ? 0.852 13.426 0.194 1.00 80.06 95 TYR A CA 1
ATOM 752 C C . TYR A 1 95 ? 0.138 12.369 -0.653 1.00 80.06 95 TYR A C 1
ATOM 754 O O . TYR A 1 95 ? 0.688 11.302 -0.909 1.00 80.06 95 TYR A O 1
ATOM 762 N N . LEU A 1 96 ? -1.084 12.695 -1.061 1.00 84.00 96 LEU A N 1
ATOM 763 C CA . LEU A 1 96 ? -1.872 11.991 -2.066 1.00 84.00 96 LEU A CA 1
ATOM 764 C C . LEU A 1 96 ? -2.190 12.977 -3.186 1.00 84.00 96 LEU A C 1
ATOM 766 O O . LEU A 1 96 ? -2.359 14.173 -2.924 1.00 84.00 96 LEU A O 1
ATOM 770 N N . VAL A 1 97 ? -2.271 12.485 -4.421 1.00 85.19 97 VAL A N 1
ATOM 771 C CA . VAL A 1 97 ? -2.627 13.336 -5.564 1.00 85.19 97 VAL A CA 1
ATOM 772 C C . VAL A 1 97 ? -4.119 13.661 -5.538 1.00 85.19 97 VAL A C 1
ATOM 774 O O . VAL A 1 97 ? -4.497 14.822 -5.690 1.00 85.19 97 VAL A O 1
ATOM 777 N N . SER A 1 98 ? -4.962 12.657 -5.293 1.00 84.19 98 SER A N 1
ATOM 778 C CA . SER A 1 98 ? -6.393 12.843 -5.053 1.00 84.19 98 SER A CA 1
ATOM 779 C C . SER A 1 98 ? -6.715 12.770 -3.565 1.00 84.19 98 SER A C 1
ATOM 781 O O . SER A 1 98 ? -5.967 12.203 -2.774 1.00 84.19 98 SER A O 1
ATOM 783 N N . LYS A 1 99 ? -7.841 13.357 -3.169 1.00 81.69 99 LYS A N 1
ATOM 784 C CA . LYS A 1 99 ? -8.349 13.357 -1.791 1.00 81.69 99 LYS A CA 1
ATOM 785 C C . LYS A 1 99 ? -9.735 12.719 -1.660 1.00 81.69 99 LYS A C 1
ATOM 787 O O . LYS A 1 99 ? -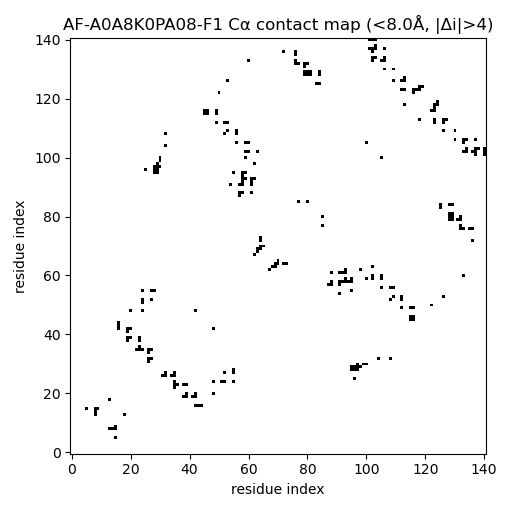10.215 12.561 -0.543 1.00 81.69 99 LYS A O 1
ATOM 792 N N . ASP A 1 100 ? -10.329 12.303 -2.777 1.00 79.19 100 ASP A N 1
ATOM 793 C CA . ASP A 1 100 ? -11.716 11.827 -2.865 1.00 79.19 100 ASP A CA 1
ATOM 794 C C . ASP A 1 100 ? -11.814 10.286 -2.881 1.00 79.19 100 ASP A C 1
ATOM 796 O O . ASP A 1 100 ? -12.722 9.709 -3.475 1.00 79.19 100 ASP A O 1
ATOM 800 N N . MET A 1 101 ? -10.846 9.594 -2.271 1.00 86.81 101 MET A N 1
ATOM 801 C CA . MET A 1 101 ? -10.802 8.127 -2.226 1.00 86.81 101 MET A CA 1
ATOM 802 C C . MET A 1 101 ? -11.541 7.584 -1.007 1.00 86.81 101 MET A C 1
ATOM 804 O O . MET A 1 101 ? -11.415 8.125 0.091 1.00 86.81 101 MET A O 1
ATOM 808 N N . THR A 1 102 ? -12.230 6.461 -1.201 1.00 91.19 102 THR A N 1
ATOM 809 C CA . THR A 1 102 ? -12.977 5.783 -0.140 1.00 91.19 102 THR A CA 1
ATOM 810 C C . THR A 1 102 ? -12.110 4.789 0.636 1.00 91.19 102 THR A C 1
ATOM 812 O O . THR A 1 102 ? -11.128 4.227 0.126 1.00 91.19 102 THR A O 1
ATOM 815 N N . MET A 1 103 ? -12.488 4.517 1.880 1.00 92.44 103 MET A N 1
ATOM 816 C CA . MET A 1 103 ? -11.895 3.451 2.684 1.00 92.44 103 MET A CA 1
ATOM 817 C C . MET A 1 103 ? -12.275 2.065 2.156 1.00 92.44 103 MET A C 1
ATOM 819 O O . MET A 1 103 ? -11.465 1.150 2.280 1.00 92.44 103 MET A O 1
ATOM 823 N N . LYS A 1 104 ? -13.409 1.917 1.455 1.00 93.75 104 LYS A N 1
ATOM 824 C CA . LYS A 1 104 ? -13.748 0.678 0.721 1.00 93.75 104 LYS A CA 1
ATOM 825 C C . LYS A 1 104 ? -12.738 0.354 -0.384 1.00 93.75 104 LYS A C 1
ATOM 827 O O . LYS A 1 104 ? -12.260 -0.776 -0.457 1.00 93.75 104 LYS A O 1
ATOM 832 N N . CYS A 1 105 ? -12.348 1.335 -1.203 1.00 94.94 105 CYS A N 1
ATOM 833 C CA . CYS A 1 105 ? -11.282 1.135 -2.196 1.00 94.94 105 CYS A CA 1
ATOM 834 C C . CYS A 1 105 ? -9.933 0.834 -1.519 1.00 94.94 105 CYS A C 1
ATOM 836 O O . CYS A 1 105 ? -9.140 0.030 -2.002 1.00 94.94 105 CYS A O 1
ATOM 838 N N . THR A 1 106 ? -9.677 1.442 -0.357 1.00 95.94 106 THR A N 1
ATOM 839 C CA . THR A 1 106 ? -8.458 1.183 0.426 1.00 95.94 106 THR A CA 1
ATOM 840 C C . THR A 1 106 ? -8.423 -0.240 0.996 1.00 95.94 106 THR A C 1
ATOM 842 O O . THR A 1 106 ? -7.365 -0.867 0.983 1.00 95.94 106 THR A O 1
ATOM 845 N N . GLU A 1 107 ? -9.560 -0.782 1.440 1.00 96.62 107 GLU A N 1
ATOM 846 C CA . GLU A 1 107 ? -9.684 -2.187 1.848 1.00 96.62 107 GLU A CA 1
ATOM 847 C C . GLU A 1 107 ? -9.387 -3.134 0.679 1.00 96.62 107 GLU A C 1
ATOM 849 O O . GLU A 1 107 ? -8.617 -4.083 0.834 1.00 96.62 107 GLU A O 1
ATOM 854 N N . GLN A 1 108 ? -9.947 -2.854 -0.503 1.00 96.94 108 GLN A N 1
ATOM 855 C CA . GLN A 1 108 ? -9.706 -3.649 -1.711 1.00 96.94 108 GLN A CA 1
ATOM 856 C C . GLN A 1 108 ? -8.223 -3.663 -2.093 1.00 96.94 108 GLN A C 1
ATOM 858 O O . GLN A 1 108 ? -7.649 -4.738 -2.277 1.00 96.94 108 GLN A O 1
ATOM 863 N N . LEU A 1 109 ? -7.578 -2.491 -2.122 1.00 97.56 109 LEU A N 1
ATOM 864 C CA . LEU A 1 109 ? -6.140 -2.368 -2.362 1.00 97.56 109 LEU A CA 1
ATOM 865 C C . LEU A 1 109 ? -5.325 -3.196 -1.359 1.00 97.56 109 LEU A C 1
ATOM 867 O O . LEU A 1 109 ? -4.392 -3.901 -1.741 1.00 97.56 109 LEU A O 1
ATOM 871 N N . LEU A 1 110 ? -5.688 -3.153 -0.078 1.00 97.12 110 LEU A N 1
ATOM 872 C CA . LEU A 1 110 ? -4.998 -3.930 0.946 1.00 97.12 110 LEU A CA 1
ATOM 873 C C . LEU A 1 110 ? -5.176 -5.445 0.748 1.00 97.12 110 LEU A C 1
ATOM 875 O O . LEU A 1 110 ? -4.214 -6.196 0.901 1.00 97.12 110 LEU A O 1
ATOM 879 N N . GLY A 1 111 ? -6.365 -5.894 0.341 1.00 97.06 111 GLY A N 1
ATOM 880 C CA . GLY A 1 111 ? -6.609 -7.288 -0.039 1.00 97.06 111 GLY A CA 1
ATOM 881 C C . GLY A 1 111 ? -5.758 -7.731 -1.233 1.00 97.06 111 GLY A C 1
ATOM 882 O O . GLY A 1 111 ? -5.190 -8.823 -1.219 1.00 97.06 111 GLY A O 1
ATOM 883 N N . ILE A 1 112 ? -5.601 -6.861 -2.232 1.00 96.25 112 ILE A N 1
ATOM 884 C CA . ILE A 1 112 ? -4.730 -7.105 -3.387 1.00 96.25 112 ILE A CA 1
ATOM 885 C C . ILE A 1 112 ? -3.267 -7.225 -2.954 1.00 96.25 112 ILE A C 1
ATOM 887 O O . ILE A 1 112 ? -2.581 -8.137 -3.410 1.00 96.25 112 ILE A O 1
ATOM 891 N N . ILE A 1 113 ? -2.786 -6.337 -2.078 1.00 97.56 113 ILE A N 1
ATOM 892 C CA . ILE A 1 113 ? -1.426 -6.400 -1.522 1.00 97.56 113 ILE A CA 1
ATOM 893 C C . ILE A 1 113 ? -1.205 -7.750 -0.833 1.00 97.56 113 ILE A C 1
ATOM 895 O O . ILE A 1 113 ? -0.250 -8.450 -1.154 1.00 97.56 113 ILE A O 1
ATOM 899 N N . LEU A 1 114 ? -2.112 -8.145 0.064 1.00 97.00 114 LEU A N 1
ATOM 900 C CA . LEU A 1 114 ? -2.012 -9.408 0.799 1.00 97.00 114 LEU A CA 1
ATOM 901 C C . LEU A 1 114 ? -1.982 -10.623 -0.138 1.00 97.00 114 LEU A C 1
ATOM 903 O O . LEU A 1 114 ? -1.179 -11.523 0.073 1.00 97.00 114 LEU A O 1
ATOM 907 N N . ALA A 1 115 ? -2.784 -10.622 -1.207 1.00 95.81 115 ALA A N 1
ATOM 908 C CA . ALA A 1 115 ? -2.826 -11.716 -2.179 1.00 95.81 115 ALA A CA 1
ATOM 909 C C . ALA A 1 115 ? -1.536 -11.882 -3.010 1.00 95.81 115 ALA A C 1
ATOM 911 O O . ALA A 1 115 ? -1.346 -12.924 -3.636 1.00 95.81 115 ALA A O 1
ATOM 912 N N . HIS A 1 116 ? -0.670 -10.865 -3.058 1.00 94.94 116 HIS A N 1
ATOM 913 C CA . HIS A 1 116 ? 0.584 -10.885 -3.823 1.00 94.94 116 HIS A CA 1
ATOM 914 C C . HIS A 1 116 ? 1.834 -11.094 -2.962 1.00 94.94 116 HIS A C 1
ATOM 916 O O . HIS A 1 116 ? 2.935 -11.185 -3.510 1.00 94.94 116 HIS A O 1
ATOM 922 N N . LEU A 1 117 ? 1.686 -11.132 -1.640 1.00 95.94 117 LEU A N 1
ATOM 923 C CA . LEU A 1 117 ? 2.792 -11.271 -0.704 1.00 95.94 117 LEU A CA 1
ATOM 924 C C . LEU A 1 117 ? 2.900 -12.700 -0.181 1.00 95.94 117 LEU A C 1
ATOM 926 O O . LEU A 1 117 ? 1.909 -13.410 -0.047 1.00 95.94 117 LEU A O 1
ATOM 930 N N . ASP A 1 118 ? 4.125 -13.092 0.155 1.00 95.06 118 ASP A N 1
ATOM 931 C CA . ASP A 1 118 ? 4.382 -14.301 0.933 1.00 95.06 118 ASP A CA 1
ATOM 932 C C . ASP A 1 118 ? 3.883 -14.091 2.372 1.00 95.06 118 ASP A C 1
ATOM 934 O O . ASP A 1 118 ? 4.228 -13.083 3.002 1.00 95.06 118 ASP A O 1
ATOM 938 N N . GLU A 1 119 ? 3.085 -15.028 2.890 1.00 95.38 119 GLU A N 1
ATOM 939 C CA . GLU A 1 119 ? 2.514 -14.981 4.241 1.00 95.38 119 GLU A CA 1
ATOM 940 C C . GLU A 1 119 ? 3.588 -14.931 5.340 1.00 95.38 119 GLU A C 1
ATOM 942 O O . GLU A 1 119 ? 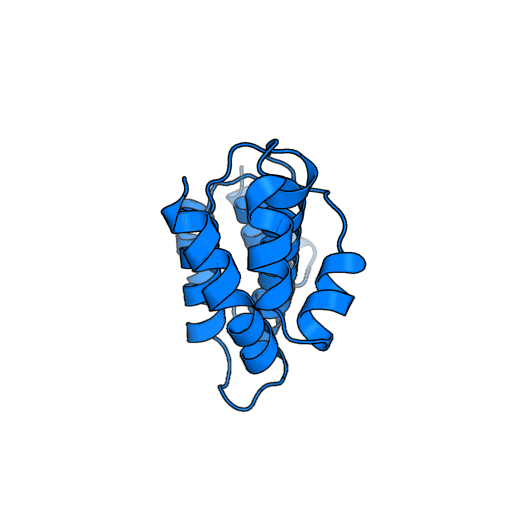3.358 -14.356 6.406 1.00 95.38 119 GLU A O 1
ATOM 947 N N . GLU A 1 120 ? 4.783 -15.472 5.080 1.00 94.56 120 GLU A N 1
ATOM 948 C CA . GLU A 1 120 ? 5.913 -15.433 6.017 1.00 94.56 120 GLU A CA 1
ATOM 949 C C . GLU A 1 120 ? 6.682 -14.099 5.971 1.00 94.56 120 GLU A C 1
ATOM 951 O O . GLU A 1 120 ? 7.548 -13.827 6.813 1.00 94.56 120 GLU A O 1
ATOM 956 N N . SER A 1 121 ? 6.378 -13.228 5.002 1.00 94.25 121 SER A N 1
ATOM 957 C CA . SER A 1 121 ? 7.073 -11.954 4.849 1.00 94.25 121 SER A CA 1
ATOM 958 C C . SER A 1 121 ? 6.672 -10.944 5.929 1.00 94.25 121 SER A C 1
ATOM 960 O O . SER A 1 121 ? 5.517 -10.818 6.345 1.00 94.25 121 SER A O 1
ATOM 962 N N . LYS A 1 122 ? 7.640 -10.116 6.341 1.00 92.19 122 LYS A N 1
ATOM 963 C CA . LYS A 1 122 ? 7.380 -8.992 7.259 1.00 92.19 122 LYS A CA 1
ATOM 964 C C . LYS A 1 122 ? 6.336 -8.025 6.701 1.00 92.19 122 LYS A C 1
ATOM 966 O O . LYS A 1 122 ? 5.554 -7.468 7.463 1.00 92.19 122 LYS A O 1
ATOM 971 N N . LEU A 1 123 ? 6.338 -7.839 5.381 1.00 92.56 123 LEU A N 1
ATOM 972 C CA . LEU A 1 123 ? 5.429 -6.935 4.692 1.00 92.56 123 LEU A CA 1
ATOM 973 C C . LEU A 1 123 ? 3.984 -7.452 4.724 1.00 92.56 123 LEU A C 1
ATOM 975 O O . LEU A 1 123 ? 3.068 -6.656 4.912 1.00 92.56 123 LEU A O 1
ATOM 979 N N . TYR A 1 124 ? 3.782 -8.770 4.621 1.00 95.38 124 TYR A N 1
ATOM 980 C CA . TYR A 1 124 ? 2.466 -9.384 4.794 1.00 95.38 124 TYR A CA 1
ATOM 981 C C . TYR A 1 124 ? 1.939 -9.173 6.213 1.00 95.38 124 TYR A C 1
ATOM 983 O O . TYR A 1 124 ? 0.832 -8.671 6.388 1.00 95.38 124 TYR A O 1
ATOM 991 N N . SER A 1 125 ? 2.756 -9.465 7.233 1.00 92.62 125 SER A N 1
ATOM 992 C CA . SER A 1 125 ? 2.373 -9.237 8.635 1.00 92.62 125 SER A CA 1
ATOM 993 C C . SER A 1 125 ? 2.021 -7.772 8.916 1.00 92.62 125 SER A C 1
ATOM 995 O O . SER A 1 125 ? 1.140 -7.494 9.729 1.00 92.62 125 SER A O 1
ATOM 997 N N . GLU A 1 126 ? 2.701 -6.835 8.260 1.00 92.25 126 GLU A N 1
ATOM 998 C CA . GLU A 1 126 ? 2.445 -5.407 8.398 1.00 92.25 126 GLU A CA 1
ATOM 999 C C . GLU A 1 126 ? 1.144 -4.971 7.717 1.00 92.25 126 GLU A C 1
ATOM 1001 O O . GLU A 1 126 ? 0.345 -4.268 8.334 1.00 92.25 126 GLU A O 1
ATOM 1006 N N . ALA A 1 127 ? 0.910 -5.420 6.481 1.00 94.44 127 ALA A N 1
ATOM 1007 C CA . ALA A 1 127 ? -0.341 -5.191 5.762 1.00 94.44 127 ALA A CA 1
ATOM 1008 C C . ALA A 1 127 ? -1.537 -5.794 6.517 1.00 94.44 127 ALA A C 1
ATOM 1010 O O . ALA A 1 127 ? -2.571 -5.147 6.681 1.00 94.44 127 ALA A O 1
ATOM 1011 N N . LEU A 1 128 ? -1.375 -7.004 7.053 1.00 93.31 128 LEU A N 1
ATOM 1012 C CA . LEU A 1 128 ? -2.397 -7.669 7.854 1.00 93.31 128 LEU A CA 1
ATOM 1013 C C . LEU A 1 128 ? -2.678 -6.900 9.152 1.00 93.31 128 LEU A C 1
ATOM 1015 O O . LEU A 1 128 ? -3.831 -6.754 9.547 1.00 93.31 128 LEU A O 1
ATOM 1019 N N . GLY A 1 129 ? -1.637 -6.345 9.780 1.00 91.50 129 GLY A N 1
ATOM 1020 C CA . GLY A 1 129 ? -1.729 -5.599 11.037 1.00 91.50 129 GLY A CA 1
ATOM 1021 C C . GLY A 1 129 ? -2.513 -4.283 10.979 1.00 91.50 129 GLY A C 1
ATOM 1022 O O . GLY A 1 129 ? -2.704 -3.665 12.025 1.00 91.50 129 GLY A O 1
ATOM 1023 N N . ILE A 1 130 ? -2.951 -3.842 9.794 1.00 93.00 130 ILE A N 1
ATOM 1024 C CA . ILE A 1 130 ? -3.829 -2.672 9.613 1.00 93.00 130 ILE A CA 1
ATOM 1025 C C . ILE A 1 130 ? -5.178 -3.016 8.971 1.00 93.00 130 ILE A C 1
ATOM 1027 O O . ILE A 1 130 ? -6.015 -2.129 8.805 1.00 93.00 130 ILE A O 1
ATOM 1031 N N . LEU A 1 131 ? -5.405 -4.280 8.605 1.00 93.00 131 LEU A N 1
ATOM 1032 C CA . LEU A 1 131 ? -6.579 -4.693 7.836 1.00 93.00 131 LEU A CA 1
ATOM 1033 C C . LEU A 1 131 ? -7.887 -4.461 8.592 1.00 93.00 131 LEU A C 1
ATOM 1035 O O . LEU A 1 131 ? -8.819 -3.880 8.039 1.00 93.00 131 LEU A O 1
ATOM 1039 N N . ASP A 1 132 ? -7.947 -4.866 9.860 1.00 90.69 132 ASP A N 1
ATOM 1040 C CA . ASP A 1 132 ? -9.151 -4.689 10.678 1.00 90.69 132 ASP A CA 1
ATOM 1041 C C . ASP A 1 132 ? -9.471 -3.209 10.891 1.00 90.69 132 ASP A C 1
ATOM 1043 O O . ASP A 1 132 ? -10.623 -2.793 10.814 1.00 90.69 132 ASP A O 1
ATOM 1047 N N . ALA A 1 133 ? -8.439 -2.390 11.053 1.00 90.25 133 ALA A N 1
ATOM 1048 C CA . ALA A 1 133 ? -8.561 -0.949 11.179 1.00 90.25 133 ALA A CA 1
ATOM 1049 C C . ALA A 1 133 ? -9.191 -0.306 9.931 1.00 90.25 133 ALA A C 1
ATOM 1051 O O . ALA A 1 133 ? -10.107 0.513 10.025 1.00 90.25 133 ALA A O 1
ATOM 1052 N N . VAL A 1 134 ? -8.710 -0.703 8.748 1.00 92.56 134 VAL A N 1
ATOM 1053 C CA . VAL A 1 134 ? -9.238 -0.250 7.456 1.00 92.56 134 VAL A CA 1
ATOM 1054 C C . VAL A 1 134 ? -10.687 -0.706 7.271 1.00 92.56 134 VAL A C 1
ATOM 1056 O O . VAL A 1 134 ? -11.514 0.094 6.840 1.00 92.56 134 VAL A O 1
ATOM 1059 N N . ARG A 1 135 ? -11.019 -1.942 7.659 1.00 92.06 135 ARG A N 1
ATOM 1060 C CA . ARG A 1 135 ? -12.386 -2.489 7.613 1.00 92.06 135 ARG A CA 1
ATOM 1061 C C . ARG A 1 135 ? -13.362 -1.745 8.511 1.00 92.06 135 ARG A C 1
ATOM 1063 O O . ARG A 1 135 ? -14.469 -1.431 8.076 1.00 92.06 135 ARG A O 1
ATOM 1070 N N . VAL A 1 136 ? -12.955 -1.441 9.745 1.00 89.31 136 VAL A N 1
ATOM 1071 C CA . VAL A 1 136 ? -13.761 -0.633 10.669 1.00 89.31 136 VAL A CA 1
ATOM 1072 C C . VAL A 1 136 ? -14.094 0.696 10.003 1.00 89.31 136 VAL A C 1
ATOM 1074 O O . VAL A 1 136 ? -15.269 1.028 9.879 1.00 89.31 136 VAL A O 1
ATOM 1077 N N . LEU A 1 137 ? -13.105 1.409 9.466 1.00 89.75 137 LEU A N 1
ATOM 1078 C CA . LEU A 1 137 ? -13.348 2.686 8.792 1.00 89.75 137 LEU A CA 1
ATOM 1079 C C . LEU A 1 137 ? -14.219 2.556 7.537 1.00 89.75 137 LEU A C 1
ATOM 1081 O O . LEU A 1 137 ? -15.136 3.349 7.354 1.00 89.75 137 LEU A O 1
ATOM 1085 N N . ALA A 1 138 ? -13.985 1.540 6.706 1.00 90.69 138 ALA A N 1
ATOM 1086 C CA . ALA A 1 138 ? -14.775 1.289 5.501 1.00 90.69 138 AL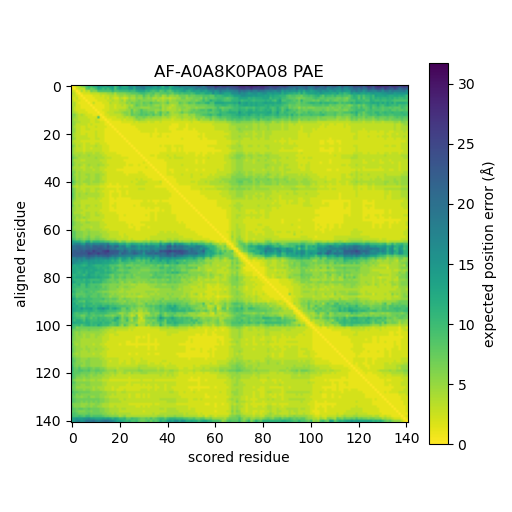A A CA 1
ATOM 1087 C C . ALA A 1 138 ? -16.255 0.990 5.799 1.00 90.69 138 ALA A C 1
ATOM 1089 O O . ALA A 1 138 ? -17.117 1.251 4.961 1.00 90.69 138 ALA A O 1
ATOM 1090 N N . SER A 1 139 ? -16.567 0.455 6.983 1.00 87.69 139 SER A N 1
ATOM 1091 C CA . SER A 1 139 ? -17.950 0.210 7.413 1.00 87.69 139 SER A CA 1
ATOM 1092 C C . SER A 1 139 ? -18.695 1.465 7.891 1.00 87.69 139 SER A C 1
ATOM 1094 O O . SER A 1 139 ? -19.925 1.463 7.890 1.00 87.69 139 SER A O 1
ATOM 1096 N N . HIS A 1 140 ? -17.969 2.529 8.257 1.00 79.31 140 HIS A N 1
ATOM 1097 C CA . HIS A 1 140 ? -18.522 3.803 8.745 1.00 79.31 140 HIS A CA 1
ATOM 1098 C C . HIS A 1 140 ? -18.634 4.880 7.649 1.00 79.31 140 HIS A C 1
ATOM 1100 O O . HIS A 1 140 ? -19.035 6.010 7.929 1.00 79.31 140 HIS A O 1
ATOM 1106 N N . GLU A 1 141 ? -18.286 4.524 6.411 1.00 76.75 141 GLU A N 1
ATOM 1107 C CA . GLU A 1 141 ? -18.366 5.355 5.206 1.00 76.75 141 GLU A CA 1
ATOM 1108 C C . GLU A 1 141 ? -19.584 5.017 4.331 1.00 76.75 141 GLU A C 1
ATOM 1110 O O . GLU A 1 141 ? -20.332 5.963 4.004 1.00 76.75 141 GLU A O 1
#

Secondary structure (DSSP, 8-state):
-HHHHHHHHHHTT--HHHHHHHHHHHHHHHT-HHHHHHHHTT-S-HHHHHHHHHHHHHHHHHHHHHHSS-HHHHHHHHHHS-HHHHHHHHH-----S-S---HHHHHHHHHHHHHHS-TTSHHHHHHHTTHHHHHHHHHT-

InterPro domains:
  IPR029257 Rab3GAP regulatory subunit, C-terminal [PF14656] (7-115)

Mean predicted aligned error: 4.78 Å

Organism: Ladona fulva (NCBI:txid123851)